Protein AF-A0A967SRL6-F1 (afdb_monomer_lite)

pLDDT: mean 85.44, std 14.26, range [34.78, 98.38]

Secondary structure (DSSP, 8-state):
---PPPP--------HHHHHHHHHHHHHHHHHHHHHHHHHHHHHHHHHHHHHTGGG-HHHHHHHHHHHHHHHHHHHHHHHHHHHHHHHHHHTT--

Foldseek 3Di:
DDDDDDDDDDDDDDCPVVVVVVVVVVVLVVVLVVVLVVLVVLLVVLVVVCVPPQVPPPVSNVVSVVSNVVSVVVNVVSVVVVVVVVVVVVVVPPD

Radius of gyration: 25.78 Å; chains: 1; bounding box: 47×29×88 Å

Structure (mmCIF, N/CA/C/O backbone):
data_AF-A0A967SRL6-F1
#
_entry.id   AF-A0A967SRL6-F1
#
loop_
_atom_site.group_PDB
_atom_site.id
_atom_site.type_symbol
_atom_site.label_atom_id
_atom_site.label_alt_id
_atom_site.label_comp_id
_atom_site.label_asym_id
_atom_site.label_entity_id
_atom_site.label_seq_id
_atom_site.pdbx_PDB_ins_code
_atom_site.Cartn_x
_atom_site.Cartn_y
_atom_site.Cartn_z
_atom_site.occupancy
_atom_site.B_iso_or_equiv
_atom_site.auth_seq_id
_atom_site.auth_comp_id
_atom_site.auth_asym_id
_atom_site.auth_atom_id
_atom_site.pdbx_PDB_model_num
ATOM 1 N N . MET A 1 1 ? -18.298 24.230 64.925 1.00 51.16 1 MET A N 1
ATOM 2 C CA . MET A 1 1 ? -18.388 24.289 63.449 1.00 51.16 1 MET A CA 1
ATOM 3 C C . MET A 1 1 ? -17.759 23.024 62.888 1.00 51.16 1 MET A C 1
ATOM 5 O O . MET A 1 1 ? -16.544 22.949 62.811 1.00 51.16 1 MET A O 1
ATOM 9 N N . GLY A 1 2 ? -18.562 21.997 62.606 1.00 63.44 2 GLY A N 1
ATOM 10 C CA . GLY A 1 2 ? -18.094 20.769 61.960 1.00 63.44 2 GLY A CA 1
ATOM 11 C C . GLY A 1 2 ? -18.742 20.679 60.590 1.00 63.44 2 GLY A C 1
ATOM 12 O O . GLY A 1 2 ? -19.947 20.471 60.503 1.00 63.44 2 GLY A O 1
ATOM 13 N N . THR A 1 3 ? -17.977 20.910 59.528 1.00 68.44 3 THR A N 1
ATOM 14 C CA . THR A 1 3 ? -18.446 20.708 58.157 1.00 68.44 3 THR A CA 1
ATOM 15 C C . THR A 1 3 ? -18.702 19.218 57.950 1.00 68.44 3 THR A C 1
ATOM 17 O O . THR A 1 3 ? -17.781 18.402 57.905 1.00 68.44 3 THR A O 1
ATOM 20 N N . GLN A 1 4 ? -19.980 18.848 57.885 1.00 69.81 4 GLN A N 1
ATOM 21 C CA . GLN A 1 4 ? -20.404 17.480 57.627 1.00 69.81 4 GLN A CA 1
ATOM 22 C C . GLN A 1 4 ? -20.058 17.125 56.179 1.00 69.81 4 GLN A C 1
ATOM 24 O O . GLN A 1 4 ? -20.450 17.825 55.246 1.00 69.81 4 GLN A O 1
ATOM 29 N N . LYS A 1 5 ? -19.260 16.068 55.991 1.00 74.50 5 LYS A N 1
ATOM 30 C CA . LYS A 1 5 ? -18.848 15.628 54.657 1.00 74.50 5 LYS A CA 1
ATOM 31 C C . LYS A 1 5 ? -20.069 15.168 53.862 1.00 74.50 5 LYS A C 1
ATOM 33 O O . LYS A 1 5 ? -20.810 14.296 54.305 1.00 74.50 5 LYS A O 1
ATOM 38 N N . ILE A 1 6 ? -20.231 15.752 52.682 1.00 78.81 6 ILE A N 1
ATOM 39 C CA . ILE A 1 6 ? -21.254 15.403 51.698 1.00 78.81 6 ILE A CA 1
ATOM 40 C C . ILE A 1 6 ? -20.707 14.208 50.898 1.00 78.81 6 ILE A C 1
ATOM 42 O O . ILE A 1 6 ? -19.535 14.213 50.521 1.00 78.81 6 ILE A O 1
ATOM 46 N N . GLY A 1 7 ? -21.505 13.145 50.764 1.00 85.44 7 GLY A N 1
ATOM 47 C CA . GLY A 1 7 ? -21.059 11.816 50.322 1.00 85.44 7 GLY A CA 1
ATOM 48 C C . GLY A 1 7 ? -20.507 11.738 48.891 1.00 85.44 7 GLY A C 1
ATOM 49 O O . GLY A 1 7 ? -20.586 12.688 48.118 1.00 85.44 7 GLY A O 1
ATOM 50 N N . ALA A 1 8 ? -19.959 10.573 48.536 1.00 90.06 8 ALA A N 1
ATOM 51 C CA . ALA A 1 8 ? -19.427 10.282 47.206 1.00 90.06 8 ALA A CA 1
ATOM 52 C C . ALA A 1 8 ? -20.322 9.281 46.462 1.00 90.06 8 ALA A C 1
ATOM 54 O O . ALA A 1 8 ? -20.838 8.339 47.062 1.00 90.06 8 ALA A O 1
ATOM 55 N N . VAL A 1 9 ? -20.465 9.465 45.149 1.00 90.31 9 VAL A N 1
ATOM 56 C CA . VAL A 1 9 ? -21.151 8.527 44.251 1.00 90.31 9 VAL A CA 1
ATOM 57 C C . VAL A 1 9 ? -20.135 7.989 43.255 1.00 90.31 9 VAL A C 1
ATOM 59 O O . VAL A 1 9 ? -19.421 8.761 42.617 1.00 90.31 9 VAL A O 1
ATOM 62 N N . LEU A 1 10 ? -20.077 6.665 43.121 1.00 91.56 10 LEU A N 1
ATOM 63 C CA . LEU A 1 10 ? -19.229 5.983 42.151 1.00 91.56 10 LEU A CA 1
ATOM 64 C C . LEU A 1 10 ? -20.111 5.402 41.044 1.00 91.56 10 LEU A C 1
ATOM 66 O O . LEU A 1 10 ? -21.026 4.630 41.320 1.00 91.56 10 LEU A O 1
ATOM 70 N N . VAL A 1 11 ? -19.836 5.775 39.795 1.00 91.62 11 VAL A N 1
ATOM 71 C CA . VAL A 1 11 ? -20.517 5.233 38.613 1.00 91.62 11 VAL A CA 1
ATOM 72 C C . VAL A 1 11 ? -19.501 4.439 37.806 1.00 91.62 11 VAL A C 1
ATOM 74 O O . VAL A 1 11 ? -18.467 4.973 37.411 1.00 91.62 11 VAL A O 1
ATOM 77 N N . ALA A 1 12 ? -19.803 3.170 37.545 1.00 90.31 12 ALA A N 1
ATOM 78 C CA . ALA A 1 12 ? -19.007 2.305 36.686 1.00 90.31 12 ALA A CA 1
ATOM 79 C C . ALA A 1 12 ? -19.826 1.942 35.441 1.00 90.31 12 ALA A C 1
ATOM 81 O O . ALA A 1 12 ? -20.941 1.437 35.551 1.00 90.31 12 ALA A O 1
ATOM 82 N N . ARG A 1 13 ? -19.275 2.208 34.253 1.00 88.69 13 ARG A N 1
ATOM 83 C CA . ARG A 1 13 ? -19.827 1.772 32.964 1.00 88.69 13 ARG A CA 1
ATOM 84 C C . ARG A 1 13 ? -18.832 0.814 32.325 1.00 88.69 13 ARG A C 1
ATOM 86 O O . ARG A 1 13 ? -17.662 1.165 32.184 1.00 88.69 13 ARG A O 1
ATOM 93 N N . ASP A 1 14 ? -19.301 -0.357 31.908 1.00 90.19 14 ASP A N 1
ATOM 94 C CA . ASP A 1 14 ? -18.500 -1.247 31.075 1.00 90.19 14 ASP A CA 1
ATOM 95 C C . ASP A 1 14 ? -18.327 -0.619 29.684 1.00 90.19 14 ASP A C 1
ATOM 97 O O . ASP A 1 14 ? -19.291 -0.367 28.962 1.00 90.19 14 ASP A O 1
ATOM 101 N N . VAL A 1 15 ? -17.081 -0.301 29.338 1.00 89.69 15 VAL A N 1
ATOM 102 C CA . VAL A 1 15 ? -16.682 0.278 28.046 1.00 89.69 15 VAL A CA 1
ATOM 103 C C . VAL A 1 15 ? -15.751 -0.659 27.274 1.00 89.69 15 VAL A C 1
ATOM 105 O O . VAL A 1 15 ? -15.086 -0.234 26.329 1.00 89.69 15 VAL A O 1
ATOM 108 N N . THR A 1 16 ? -15.675 -1.930 27.677 1.00 89.06 16 THR A N 1
ATOM 109 C CA . THR A 1 16 ? -14.726 -2.914 27.141 1.00 89.06 16 THR A CA 1
ATOM 110 C C . THR A 1 16 ? -14.890 -3.080 25.632 1.00 89.06 16 THR A C 1
ATOM 112 O O . THR A 1 16 ? -13.914 -2.957 24.891 1.00 89.06 16 THR A O 1
ATOM 115 N N . ASN A 1 17 ? -16.125 -3.258 25.155 1.00 82.00 17 ASN A N 1
ATOM 116 C CA . ASN A 1 17 ? -16.417 -3.437 23.729 1.00 82.00 17 ASN A CA 1
ATOM 117 C C . ASN A 1 17 ? -16.100 -2.185 22.902 1.00 82.00 17 ASN A C 1
ATOM 119 O O . ASN A 1 17 ? -15.469 -2.288 21.852 1.00 82.00 17 ASN A O 1
ATOM 123 N N . TYR A 1 18 ? -16.447 -1.001 23.413 1.00 83.62 18 TYR A N 1
ATOM 124 C CA . TYR A 1 18 ? -16.145 0.267 22.749 1.00 83.62 18 TYR A CA 1
ATOM 125 C C . TYR A 1 18 ? -14.632 0.483 22.604 1.00 83.62 18 TYR A C 1
ATOM 127 O O . TYR A 1 18 ? -14.142 0.771 21.514 1.00 83.62 18 TYR A O 1
ATOM 135 N N . LYS A 1 19 ? -13.863 0.266 23.680 1.00 83.38 19 LYS A N 1
ATOM 136 C CA . LYS A 1 19 ? -12.397 0.385 23.636 1.00 83.38 19 LYS A CA 1
ATOM 137 C C . LYS A 1 19 ? -11.742 -0.672 22.747 1.00 83.38 19 LYS A C 1
ATOM 139 O O . LYS A 1 19 ? -10.712 -0.391 22.135 1.00 83.38 19 LYS A O 1
ATOM 144 N N . LYS A 1 20 ? -12.311 -1.880 22.672 1.00 78.31 20 LYS A N 1
ATOM 145 C CA . LYS A 1 20 ? -11.835 -2.940 21.774 1.00 78.31 20 LYS A CA 1
ATOM 146 C C . LYS A 1 20 ? -12.018 -2.537 20.311 1.00 78.31 20 LYS A C 1
ATOM 148 O O . LYS A 1 20 ? -11.063 -2.648 19.550 1.00 78.31 20 LYS A O 1
ATOM 153 N N . LEU A 1 21 ? -13.192 -2.022 19.945 1.00 77.25 21 LEU A N 1
ATOM 154 C CA . LEU A 1 21 ? -13.467 -1.539 18.591 1.00 77.25 21 LEU A CA 1
ATOM 155 C C . LEU A 1 21 ? -12.568 -0.353 18.225 1.00 77.25 21 LEU A C 1
ATOM 157 O O . LEU A 1 21 ? -11.961 -0.335 17.160 1.00 77.25 21 LEU A O 1
ATOM 161 N N . GLU A 1 22 ? -12.397 0.601 19.141 1.00 80.12 22 GLU A N 1
ATOM 162 C CA . GLU A 1 22 ? -11.502 1.739 18.929 1.00 80.12 22 GLU A CA 1
ATOM 163 C C . GLU A 1 22 ? -10.048 1.297 18.692 1.00 80.12 22 GLU A C 1
ATOM 165 O O . GLU A 1 22 ? -9.370 1.829 17.811 1.00 80.12 22 GLU A O 1
ATOM 170 N N . ARG A 1 23 ? -9.566 0.302 19.451 1.00 79.88 23 ARG A N 1
ATOM 171 C CA . ARG A 1 23 ? -8.234 -0.280 19.250 1.00 79.88 23 ARG A CA 1
ATOM 172 C C . ARG A 1 23 ? -8.127 -0.960 17.884 1.00 79.88 23 ARG A C 1
ATOM 174 O O . ARG A 1 23 ? -7.183 -0.659 17.166 1.00 79.88 23 ARG A O 1
ATOM 181 N N . ILE A 1 24 ? -9.100 -1.793 17.506 1.00 74.50 24 ILE A N 1
ATOM 182 C CA . ILE A 1 24 ? -9.129 -2.451 16.189 1.00 74.50 24 ILE A CA 1
ATOM 183 C C . ILE A 1 24 ? -9.075 -1.403 15.072 1.00 74.50 24 ILE A C 1
ATOM 185 O O . ILE A 1 24 ? -8.255 -1.524 14.167 1.00 74.50 24 ILE A O 1
ATOM 189 N N . ARG A 1 25 ? -9.863 -0.325 15.179 1.00 76.81 25 ARG A N 1
ATOM 190 C CA . ARG A 1 25 ? -9.856 0.771 14.203 1.00 76.81 25 ARG A CA 1
ATOM 191 C C . ARG A 1 25 ? -8.487 1.442 14.098 1.00 76.81 25 ARG A C 1
ATOM 193 O O . ARG A 1 25 ? -8.023 1.718 12.995 1.00 76.81 25 ARG A O 1
ATOM 200 N N . ARG A 1 26 ? -7.834 1.736 15.229 1.00 80.88 26 ARG A N 1
ATOM 201 C CA . ARG A 1 26 ? -6.494 2.351 15.229 1.00 80.88 26 ARG A CA 1
ATOM 202 C C . ARG A 1 26 ? -5.443 1.427 14.622 1.00 80.88 26 ARG A C 1
ATOM 204 O O . ARG A 1 26 ? -4.668 1.887 13.787 1.00 80.88 26 ARG A O 1
ATOM 211 N N . ASP A 1 27 ? -5.436 0.160 15.022 1.00 79.44 27 ASP A N 1
ATOM 212 C CA . ASP A 1 27 ? -4.487 -0.839 14.527 1.00 79.44 27 ASP A CA 1
ATOM 213 C C . ASP A 1 27 ? -4.686 -1.058 13.019 1.00 79.44 27 ASP A C 1
ATOM 215 O O . ASP A 1 27 ? -3.717 -1.106 12.265 1.00 79.44 27 ASP A O 1
ATOM 219 N N . PHE A 1 28 ? -5.937 -1.069 12.550 1.00 75.69 28 PHE A N 1
ATOM 220 C CA . PHE A 1 28 ? -6.269 -1.135 11.130 1.00 75.69 28 PHE A CA 1
ATOM 221 C C . PHE A 1 28 ? -5.738 0.075 10.348 1.00 75.69 28 PHE A C 1
ATOM 223 O O . PHE A 1 28 ? -5.035 -0.100 9.357 1.00 75.69 28 PHE A O 1
ATOM 230 N N . VAL A 1 29 ? -5.997 1.305 10.807 1.00 79.75 29 VAL A N 1
ATOM 231 C CA . VAL A 1 29 ? -5.498 2.526 10.141 1.00 79.75 29 VAL A CA 1
ATOM 232 C C . VAL A 1 29 ? -3.969 2.558 10.090 1.00 79.75 29 VAL A C 1
ATOM 234 O O . VAL A 1 29 ? -3.394 2.946 9.069 1.00 79.75 29 VAL A O 1
ATOM 237 N N . ALA A 1 30 ? -3.300 2.146 11.169 1.00 83.75 30 ALA A N 1
ATOM 238 C CA . ALA A 1 30 ? -1.847 2.047 11.204 1.00 83.75 30 ALA A CA 1
ATOM 239 C C . ALA A 1 30 ? -1.334 1.011 10.190 1.00 83.75 30 ALA A C 1
ATOM 241 O O . ALA A 1 30 ? -0.474 1.340 9.370 1.00 83.75 30 ALA A O 1
ATOM 242 N N . ASN A 1 31 ? -1.904 -0.196 10.188 1.00 81.31 31 ASN A N 1
ATOM 243 C CA . ASN A 1 31 ? -1.529 -1.267 9.263 1.00 81.31 31 ASN A CA 1
ATOM 244 C C . ASN A 1 31 ? -1.730 -0.847 7.804 1.00 81.31 31 ASN A C 1
ATOM 246 O O . ASN A 1 31 ? -0.790 -0.926 7.017 1.00 81.31 31 ASN A O 1
ATOM 250 N N . VAL A 1 32 ? -2.893 -0.283 7.465 1.00 83.31 32 VAL A N 1
ATOM 251 C CA . VAL A 1 32 ? -3.179 0.214 6.112 1.00 83.31 32 VAL A CA 1
ATOM 252 C C . VAL A 1 32 ? -2.183 1.301 5.705 1.00 83.31 32 VAL A C 1
ATOM 254 O O . VAL A 1 32 ? -1.642 1.269 4.604 1.00 83.31 32 VAL A O 1
ATOM 257 N N . SER A 1 33 ? -1.864 2.241 6.597 1.00 86.31 33 SER A N 1
ATOM 258 C CA . SER A 1 33 ? -0.890 3.301 6.300 1.00 86.31 33 SER A CA 1
ATOM 259 C C . SER A 1 33 ? 0.497 2.740 5.966 1.00 86.31 33 SER A C 1
ATOM 261 O O . SER A 1 33 ? 1.175 3.237 5.064 1.00 86.31 33 SER A O 1
ATOM 263 N N . HIS A 1 34 ? 0.933 1.702 6.682 1.00 89.69 34 HIS A N 1
ATOM 264 C CA . HIS A 1 34 ? 2.188 1.011 6.394 1.00 89.69 34 HIS A CA 1
ATOM 265 C C . HIS A 1 34 ? 2.126 0.223 5.081 1.00 8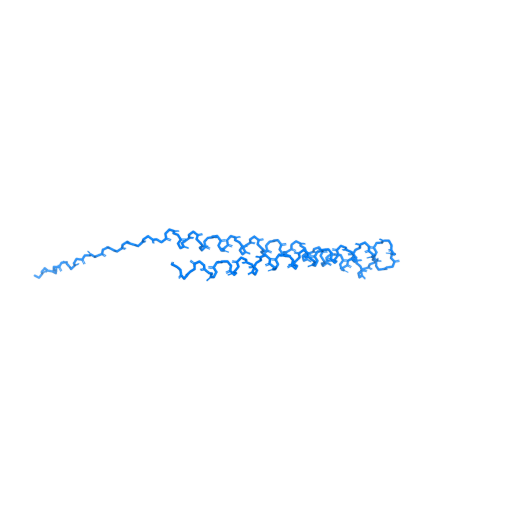9.69 34 HIS A C 1
ATOM 267 O O . HIS A 1 34 ? 3.061 0.296 4.281 1.00 89.69 34 HIS A O 1
ATOM 273 N N . GLU A 1 35 ? 1.016 -0.463 4.821 1.00 89.19 35 GLU A N 1
ATOM 274 C CA . GLU A 1 35 ? 0.807 -1.218 3.586 1.00 89.19 35 GLU A CA 1
ATOM 275 C C . GLU A 1 35 ? 0.663 -0.334 2.347 1.00 89.19 35 GLU A C 1
ATOM 277 O O . GLU A 1 35 ? 1.008 -0.786 1.263 1.00 89.19 35 GLU A O 1
ATOM 282 N N . PHE A 1 36 ? 0.252 0.930 2.484 1.00 92.62 36 PHE A N 1
ATOM 283 C CA . PHE A 1 36 ? 0.241 1.917 1.396 1.00 92.62 36 PHE A CA 1
ATOM 284 C C . PHE A 1 36 ? 1.633 2.472 1.079 1.00 92.62 36 PHE A C 1
ATOM 286 O O . PHE A 1 36 ? 1.966 2.698 -0.087 1.00 92.62 36 PHE A O 1
ATOM 293 N N . LYS A 1 37 ? 2.467 2.702 2.102 1.00 93.31 37 LYS A N 1
ATOM 294 C CA . LYS A 1 37 ? 3.808 3.284 1.916 1.00 93.31 37 LYS A CA 1
ATOM 295 C C . LYS A 1 37 ? 4.689 2.430 1.006 1.00 93.31 37 LYS A C 1
ATOM 297 O O . LYS A 1 37 ? 5.384 2.972 0.153 1.00 93.31 37 LYS A O 1
ATOM 302 N N . ASN A 1 38 ? 4.639 1.110 1.156 1.00 94.06 38 ASN A N 1
ATOM 303 C CA . ASN A 1 38 ? 5.465 0.173 0.388 1.00 94.06 38 ASN A CA 1
ATOM 304 C C . ASN A 1 38 ? 5.198 0.184 -1.139 1.00 94.06 38 ASN A C 1
ATOM 306 O O . ASN A 1 38 ? 6.151 0.373 -1.907 1.00 94.06 38 ASN A O 1
ATOM 310 N N . PRO A 1 39 ? 3.954 -0.009 -1.628 1.00 94.94 39 PRO A N 1
ATOM 311 C CA . PRO A 1 39 ? 3.637 0.074 -3.049 1.00 94.94 39 PRO A CA 1
ATOM 312 C C . PRO A 1 39 ? 3.872 1.484 -3.594 1.00 94.94 39 PRO A C 1
ATOM 314 O O . PRO A 1 39 ? 4.394 1.604 -4.699 1.00 94.94 39 PRO A O 1
ATOM 317 N N . LEU A 1 40 ? 3.584 2.540 -2.820 1.00 97.19 40 LEU A N 1
ATOM 318 C CA . LEU A 1 40 ? 3.845 3.922 -3.233 1.00 97.19 40 LEU A CA 1
ATOM 319 C C . LEU A 1 40 ? 5.343 4.184 -3.450 1.00 97.19 40 LEU A C 1
ATOM 321 O O . LEU A 1 40 ? 5.731 4.663 -4.514 1.00 97.19 40 LEU A O 1
ATOM 325 N N . ALA A 1 41 ? 6.191 3.799 -2.492 1.00 97.25 41 ALA A N 1
ATOM 326 C CA . ALA A 1 41 ? 7.643 3.915 -2.620 1.00 97.25 41 ALA A CA 1
ATOM 327 C C . ALA A 1 41 ? 8.177 3.099 -3.810 1.00 97.25 41 ALA A C 1
ATOM 329 O O . ALA A 1 41 ? 9.062 3.552 -4.531 1.00 97.25 41 ALA A O 1
ATOM 330 N N . SER A 1 42 ? 7.606 1.916 -4.063 1.00 97.62 42 SER A N 1
ATOM 331 C CA . SER A 1 42 ? 7.971 1.093 -5.222 1.00 97.62 42 SER A CA 1
ATOM 332 C C . SER A 1 42 ? 7.603 1.765 -6.547 1.00 97.62 42 SER A C 1
ATOM 334 O O . SER A 1 42 ? 8.408 1.759 -7.474 1.00 97.62 42 SER A O 1
ATOM 336 N N . ILE A 1 43 ? 6.402 2.349 -6.647 1.00 98.38 43 ILE A N 1
ATOM 337 C CA . ILE A 1 43 ? 5.969 3.112 -7.828 1.00 98.38 43 ILE A CA 1
ATOM 338 C C . ILE A 1 43 ? 6.932 4.266 -8.079 1.00 98.38 43 ILE A C 1
ATOM 340 O O . ILE A 1 43 ? 7.410 4.416 -9.202 1.00 98.38 43 ILE A O 1
ATOM 344 N N . GLN A 1 44 ? 7.237 5.033 -7.032 1.00 98.25 44 GLN A N 1
ATOM 345 C CA . GLN A 1 44 ? 8.133 6.175 -7.119 1.00 98.25 44 GLN A CA 1
ATOM 346 C C . GLN A 1 44 ? 9.532 5.749 -7.580 1.00 98.25 44 GLN A C 1
ATOM 348 O O . GLN A 1 44 ? 10.016 6.272 -8.577 1.00 98.25 44 GLN A O 1
ATOM 353 N N . GLY A 1 45 ? 10.131 4.728 -6.961 1.00 98.12 45 GLY A N 1
ATOM 354 C CA . GLY A 1 45 ? 11.463 4.254 -7.349 1.00 98.12 45 GLY A CA 1
ATOM 355 C C . GLY A 1 45 ? 11.528 3.707 -8.782 1.00 98.12 45 GLY A C 1
ATOM 356 O O . GLY A 1 45 ? 12.512 3.927 -9.491 1.00 98.12 45 GLY A O 1
ATOM 357 N N . TYR A 1 46 ? 10.477 3.027 -9.260 1.00 98.00 46 TYR A N 1
ATOM 358 C CA . TYR A 1 46 ? 10.415 2.604 -10.664 1.00 98.00 46 TYR A CA 1
ATOM 359 C C . TYR A 1 46 ? 10.259 3.785 -11.619 1.00 98.00 46 TYR A C 1
ATOM 361 O O . TYR A 1 46 ? 10.896 3.777 -12.669 1.00 98.00 46 TYR A O 1
ATOM 369 N N . ALA A 1 47 ? 9.446 4.782 -11.268 1.00 98.19 47 ALA A N 1
ATOM 370 C CA . ALA A 1 47 ? 9.276 5.987 -12.071 1.00 98.19 47 ALA A CA 1
ATOM 371 C C . ALA A 1 47 ? 10.575 6.806 -12.142 1.00 98.19 47 ALA A C 1
ATOM 373 O O . ALA A 1 47 ? 10.974 7.206 -13.230 1.00 98.19 47 ALA A O 1
ATOM 374 N N . GLU A 1 48 ? 11.275 6.976 -11.019 1.00 98.31 48 GLU A N 1
ATOM 375 C CA . GLU A 1 48 ? 12.590 7.627 -10.959 1.00 98.31 48 GLU A CA 1
ATOM 376 C C . GLU A 1 48 ? 13.617 6.882 -11.823 1.00 98.31 48 GLU A C 1
ATOM 378 O O . GLU A 1 48 ? 14.287 7.500 -12.642 1.00 98.31 48 GLU A O 1
ATOM 383 N N . THR A 1 49 ? 13.677 5.547 -11.737 1.00 97.38 49 THR A N 1
ATOM 384 C CA . THR A 1 49 ? 14.601 4.752 -12.571 1.00 97.38 49 THR A CA 1
ATOM 385 C C . THR A 1 49 ? 14.285 4.867 -14.067 1.00 97.38 49 THR A C 1
ATOM 387 O O . THR A 1 49 ? 15.196 4.909 -14.895 1.00 97.38 49 THR A O 1
ATOM 390 N N . LEU A 1 50 ? 12.996 4.897 -14.429 1.00 97.75 50 LEU A N 1
ATOM 391 C CA . LEU A 1 50 ? 12.554 5.123 -15.808 1.00 97.75 50 LEU A CA 1
ATOM 392 C C . LEU A 1 50 ? 13.022 6.489 -16.313 1.00 97.75 50 LEU A C 1
ATOM 394 O O . LEU A 1 50 ? 13.596 6.555 -17.396 1.00 97.75 50 LEU A O 1
ATOM 398 N N . LEU A 1 51 ? 12.804 7.544 -15.526 1.00 97.38 51 LEU A N 1
ATOM 399 C CA . LEU A 1 51 ? 13.192 8.911 -15.875 1.00 97.38 51 LEU A CA 1
ATOM 400 C C . LEU A 1 51 ? 14.710 9.101 -15.990 1.00 97.38 51 LEU A C 1
ATOM 402 O O . LEU A 1 51 ? 15.138 9.912 -16.802 1.00 97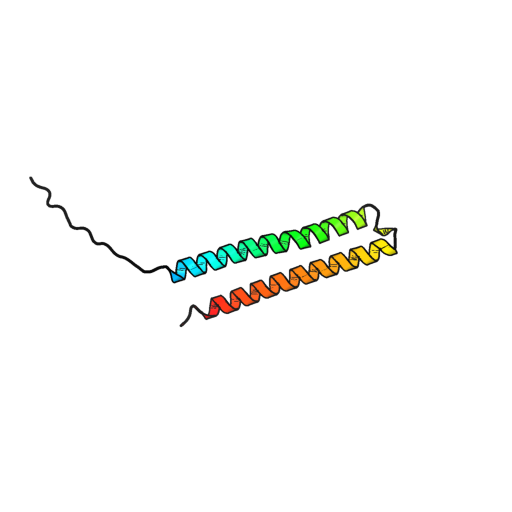.38 51 LEU A O 1
ATOM 406 N N . ASP A 1 52 ? 15.497 8.379 -15.190 1.00 96.81 52 ASP A N 1
ATOM 407 C CA . ASP A 1 52 ? 16.957 8.522 -15.144 1.00 96.81 52 ASP A CA 1
ATOM 408 C C . ASP A 1 52 ? 17.653 7.883 -16.357 1.00 96.81 52 ASP A C 1
ATOM 410 O O . ASP A 1 52 ? 18.424 8.533 -17.058 1.00 96.81 52 ASP A O 1
ATOM 414 N N . TRP A 1 53 ? 17.361 6.611 -16.646 1.00 94.38 53 TRP A N 1
ATOM 415 C CA . TRP A 1 53 ? 18.011 5.900 -17.760 1.00 94.38 53 TRP A CA 1
ATOM 416 C C . TRP A 1 53 ? 17.152 4.806 -18.390 1.00 94.38 53 TRP A C 1
ATOM 418 O O . TRP A 1 53 ? 17.349 4.438 -19.548 1.00 94.38 53 TRP A O 1
ATOM 428 N N . ALA A 1 54 ? 16.208 4.232 -17.640 1.00 94.94 54 ALA A N 1
ATOM 429 C CA . ALA A 1 54 ? 15.584 2.985 -18.059 1.00 94.94 54 ALA A CA 1
ATOM 430 C C . ALA A 1 54 ? 14.550 3.147 -19.178 1.00 94.94 54 ALA A C 1
ATOM 432 O O . ALA A 1 54 ? 14.138 2.131 -19.731 1.00 94.94 54 ALA A O 1
ATOM 433 N N . MET A 1 55 ? 14.141 4.370 -19.536 1.00 94.75 55 MET A N 1
ATOM 434 C CA . MET A 1 55 ? 13.249 4.621 -20.676 1.00 94.75 55 MET A CA 1
ATOM 435 C C . MET A 1 55 ? 13.839 4.163 -22.018 1.00 94.75 55 MET A C 1
ATOM 437 O O . MET A 1 55 ? 13.087 3.639 -22.845 1.00 94.75 55 MET A O 1
ATOM 441 N N . ASP A 1 56 ? 15.158 4.275 -22.198 1.00 94.44 56 ASP A N 1
ATOM 442 C CA . ASP A 1 56 ? 15.852 3.942 -23.450 1.00 94.44 56 ASP A CA 1
ATOM 443 C C . ASP A 1 56 ? 16.170 2.445 -23.602 1.00 94.44 56 ASP A C 1
ATOM 445 O O . ASP A 1 56 ? 16.586 2.006 -24.673 1.00 94.44 56 ASP A O 1
ATOM 449 N N . ASP A 1 57 ? 15.936 1.636 -22.561 1.00 95.50 57 ASP A N 1
ATOM 450 C CA . ASP A 1 57 ? 16.042 0.176 -22.619 1.00 95.50 57 ASP A CA 1
ATOM 451 C C . ASP A 1 57 ? 14.638 -0.456 -22.729 1.00 95.50 57 ASP A C 1
ATOM 453 O O . ASP A 1 57 ? 13.925 -0.568 -21.725 1.00 95.50 57 ASP A O 1
ATOM 457 N N . PRO A 1 58 ? 14.225 -0.957 -23.913 1.00 90.31 58 PRO A N 1
ATOM 458 C CA . PRO A 1 58 ? 12.901 -1.547 -24.121 1.00 90.31 58 PRO A CA 1
ATOM 459 C C . PRO A 1 58 ? 12.590 -2.767 -23.244 1.00 90.31 58 PRO A C 1
ATOM 461 O O . PRO A 1 58 ? 11.423 -3.099 -23.014 1.00 90.31 58 PRO A O 1
ATOM 464 N N . LYS A 1 59 ? 13.614 -3.489 -22.772 1.00 89.31 59 LYS A N 1
ATOM 465 C CA . LYS A 1 59 ? 13.423 -4.656 -21.901 1.00 89.31 59 LYS A CA 1
ATOM 466 C C . LYS A 1 59 ? 13.160 -4.216 -20.466 1.00 89.31 59 LYS A C 1
ATOM 468 O O . LYS A 1 59 ? 12.354 -4.842 -19.771 1.00 89.31 59 LYS A O 1
ATOM 473 N N . VAL A 1 60 ? 13.822 -3.150 -20.021 1.00 93.81 60 VAL A N 1
ATOM 474 C CA . VAL A 1 60 ? 13.664 -2.611 -18.666 1.00 93.81 60 VAL A CA 1
ATOM 475 C C . VAL A 1 60 ? 12.425 -1.722 -18.580 1.00 93.81 60 VAL A C 1
ATOM 477 O O . VAL A 1 60 ? 11.630 -1.912 -17.654 1.00 93.81 60 VAL A O 1
ATOM 480 N N . ASN A 1 61 ? 12.186 -0.847 -19.566 1.00 95.56 61 ASN A N 1
ATOM 481 C CA . ASN A 1 61 ? 11.084 0.114 -19.528 1.00 95.56 61 ASN A CA 1
ATOM 482 C C . ASN A 1 61 ? 9.723 -0.572 -19.361 1.00 95.56 61 ASN A C 1
ATOM 484 O O . ASN A 1 61 ? 8.972 -0.280 -18.429 1.00 95.56 61 ASN A O 1
ATOM 488 N N . ARG A 1 62 ? 9.439 -1.588 -20.180 1.00 95.94 62 ARG A N 1
ATOM 489 C CA . ARG A 1 62 ? 8.162 -2.296 -20.182 1.00 95.94 62 ARG A CA 1
ATOM 490 C C . ARG A 1 62 ? 7.967 -3.067 -18.889 1.00 95.94 62 ARG A C 1
ATOM 492 O O . ARG A 1 62 ? 6.866 -3.072 -18.340 1.00 95.94 62 ARG A O 1
ATOM 499 N N . LYS A 1 63 ? 9.035 -3.677 -18.370 1.00 96.81 63 LYS A N 1
ATOM 500 C CA . LYS A 1 63 ? 9.017 -4.383 -17.085 1.00 96.81 63 LYS A CA 1
ATOM 501 C C . LYS A 1 63 ? 8.711 -3.427 -15.932 1.00 96.81 63 LYS A C 1
ATOM 503 O O . LYS A 1 63 ? 7.940 -3.780 -15.045 1.00 96.81 63 LYS A O 1
ATOM 508 N N . TYR A 1 64 ? 9.295 -2.233 -15.924 1.00 97.62 64 TYR A N 1
ATOM 509 C CA . TYR A 1 64 ? 9.109 -1.258 -14.848 1.00 97.62 64 TYR A CA 1
ATOM 510 C C . TYR A 1 64 ? 7.715 -0.630 -14.905 1.00 97.62 64 TYR A C 1
ATOM 512 O O . TYR A 1 64 ? 7.035 -0.584 -13.882 1.00 97.62 64 TYR A O 1
ATOM 520 N N . LEU A 1 65 ? 7.224 -0.290 -16.099 1.00 97.75 65 LEU A N 1
ATOM 521 C CA . LEU A 1 65 ? 5.839 0.148 -16.302 1.00 97.75 65 LEU A CA 1
ATOM 522 C C . LEU A 1 65 ? 4.833 -0.917 -15.834 1.00 97.75 65 LEU A C 1
ATOM 524 O O . LEU A 1 65 ? 3.885 -0.603 -15.117 1.00 97.75 65 LEU A O 1
ATOM 528 N N . GLN A 1 66 ? 5.061 -2.196 -16.152 1.00 97.75 66 GLN A N 1
ATOM 529 C CA . GLN A 1 66 ? 4.224 -3.296 -15.653 1.00 97.75 66 GLN A CA 1
ATOM 530 C C . GLN A 1 66 ? 4.240 -3.398 -14.124 1.00 97.75 66 GLN A C 1
ATOM 532 O O . GLN A 1 66 ? 3.199 -3.649 -13.511 1.00 97.75 66 GLN A O 1
ATOM 537 N N . LYS A 1 67 ? 5.402 -3.199 -13.490 1.00 97.81 67 LYS A N 1
ATOM 538 C CA . LYS A 1 67 ? 5.499 -3.179 -12.028 1.00 97.81 67 LYS A CA 1
ATOM 539 C C . LYS A 1 67 ? 4.742 -1.998 -11.423 1.00 97.81 67 LYS A C 1
ATOM 541 O O . LYS A 1 67 ? 4.033 -2.212 -10.447 1.00 97.81 67 LYS A O 1
ATOM 546 N N . ILE A 1 68 ? 4.834 -0.802 -12.009 1.00 98.31 68 ILE A N 1
ATOM 547 C CA . ILE A 1 68 ? 4.062 0.375 -11.579 1.00 98.31 68 ILE A CA 1
ATOM 548 C C . ILE A 1 68 ? 2.562 0.072 -11.632 1.00 98.31 68 ILE A C 1
ATOM 550 O O . ILE A 1 68 ? 1.876 0.224 -10.625 1.00 98.31 68 ILE A O 1
ATOM 554 N N . VAL A 1 69 ? 2.065 -0.450 -12.759 1.00 98.31 69 VAL A N 1
ATOM 555 C CA . VAL A 1 69 ? 0.647 -0.827 -12.909 1.00 98.31 69 VAL A CA 1
ATOM 556 C C . VAL A 1 69 ? 0.231 -1.860 -11.860 1.00 98.31 69 VAL A C 1
ATOM 558 O O . VAL A 1 69 ? -0.845 -1.750 -11.275 1.00 98.31 69 VAL A O 1
ATOM 561 N N . LYS A 1 70 ? 1.081 -2.856 -11.580 1.00 98.19 70 LYS A N 1
ATOM 562 C CA . LYS A 1 70 ? 0.807 -3.859 -10.543 1.00 98.19 70 LYS A CA 1
ATOM 563 C C . LYS A 1 70 ? 0.674 -3.224 -9.155 1.00 98.19 70 LYS A C 1
ATOM 565 O O . LYS A 1 70 ? -0.246 -3.578 -8.425 1.00 98.19 70 LYS A O 1
ATOM 570 N N . GLN A 1 71 ? 1.572 -2.311 -8.791 1.00 97.69 71 GLN A N 1
ATOM 571 C CA . GLN A 1 71 ? 1.524 -1.644 -7.487 1.00 97.69 71 GLN A CA 1
ATOM 572 C C . GLN A 1 71 ? 0.336 -0.680 -7.374 1.00 97.69 71 GLN A C 1
ATOM 574 O O . GLN A 1 71 ? -0.285 -0.612 -6.319 1.00 97.69 71 GLN A O 1
ATOM 579 N N . ALA A 1 72 ? -0.039 -0.001 -8.462 1.00 97.56 72 ALA A N 1
ATOM 580 C CA . ALA A 1 72 ? -1.230 0.846 -8.496 1.00 97.56 72 ALA A CA 1
ATOM 581 C C . ALA A 1 72 ? -2.517 0.034 -8.263 1.00 97.56 72 ALA A C 1
ATOM 583 O O . ALA A 1 72 ? -3.350 0.425 -7.453 1.00 97.56 72 ALA A O 1
ATOM 584 N N . ARG A 1 73 ? -2.641 -1.145 -8.890 1.00 97.19 73 ARG A N 1
ATOM 585 C CA . ARG A 1 73 ? -3.755 -2.077 -8.625 1.00 97.19 73 ARG A CA 1
ATOM 586 C C . ARG A 1 73 ? -3.756 -2.604 -7.192 1.00 97.19 73 ARG A C 1
ATOM 588 O O . ARG A 1 73 ? -4.813 -2.807 -6.613 1.00 97.19 73 ARG A O 1
ATOM 595 N N . ASN A 1 74 ? -2.578 -2.826 -6.609 1.00 95.25 74 ASN A N 1
ATOM 596 C CA . ASN A 1 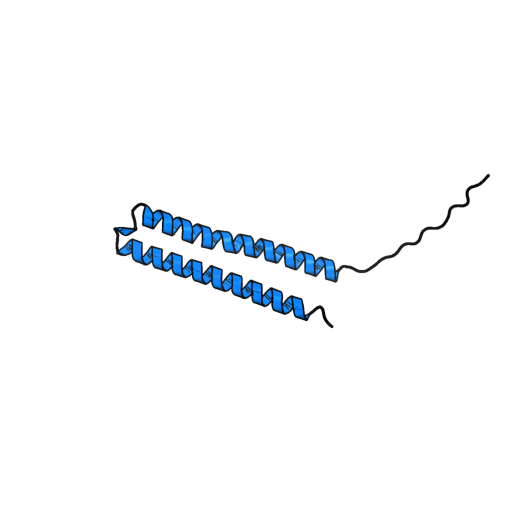74 ? -2.488 -3.220 -5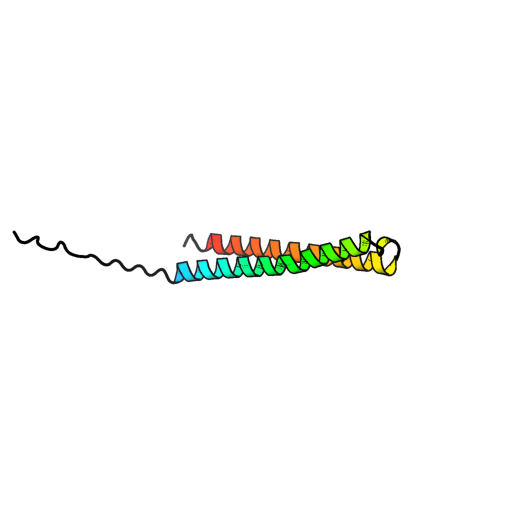.205 1.00 95.25 74 ASN A CA 1
ATOM 597 C C . ASN A 1 74 ? -3.049 -2.125 -4.283 1.00 95.25 74 ASN A C 1
ATOM 599 O O . ASN A 1 74 ? -3.832 -2.421 -3.390 1.00 95.25 74 ASN A O 1
ATOM 603 N N . LEU A 1 75 ? -2.707 -0.858 -4.542 1.00 95.19 75 LEU A N 1
ATOM 604 C CA . LEU A 1 75 ? -3.281 0.280 -3.819 1.00 95.19 75 LEU A CA 1
ATOM 605 C C . LEU A 1 75 ? -4.805 0.368 -3.990 1.00 95.19 75 LEU A C 1
ATOM 607 O O . LEU A 1 75 ? -5.507 0.587 -3.010 1.00 95.19 75 LEU A O 1
ATOM 611 N N . GLU A 1 76 ? -5.321 0.163 -5.204 1.00 9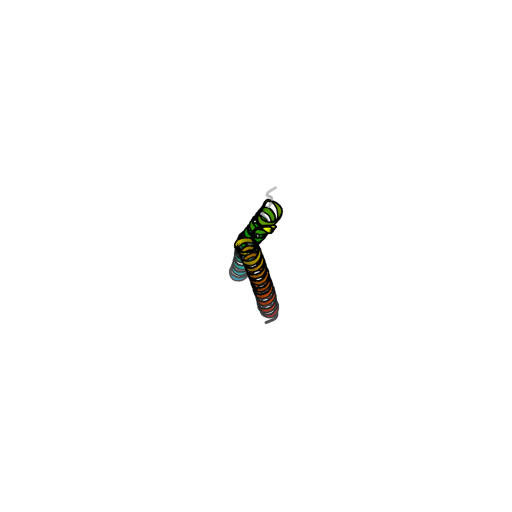4.44 76 GLU A N 1
ATOM 612 C CA . GLU A 1 76 ? -6.767 0.138 -5.474 1.00 94.44 76 GLU A CA 1
ATOM 613 C C . GLU A 1 76 ? -7.497 -0.930 -4.642 1.00 94.44 76 GLU A C 1
ATOM 615 O O . GLU A 1 76 ? -8.540 -0.648 -4.044 1.00 94.44 76 GLU A O 1
ATOM 620 N N . ASN A 1 77 ? -6.922 -2.132 -4.536 1.00 92.06 77 ASN A N 1
ATOM 621 C CA . ASN A 1 77 ? -7.474 -3.198 -3.700 1.00 92.06 77 ASN A CA 1
ATOM 622 C C . ASN A 1 77 ? -7.474 -2.807 -2.217 1.00 92.06 77 ASN A C 1
ATOM 624 O O . ASN A 1 77 ? -8.507 -2.919 -1.566 1.00 92.06 77 ASN A O 1
ATOM 628 N N . LEU A 1 78 ? -6.368 -2.260 -1.701 1.00 89.38 78 LEU A N 1
ATOM 629 C CA . LEU A 1 78 ? -6.293 -1.828 -0.301 1.00 89.38 78 LEU A CA 1
ATOM 630 C C . LEU A 1 78 ? -7.312 -0.720 0.028 1.00 89.38 78 LEU A C 1
ATOM 632 O O . LEU A 1 78 ? -7.903 -0.716 1.108 1.00 89.38 78 LEU A O 1
ATOM 636 N N . VAL A 1 79 ? -7.550 0.218 -0.899 1.00 87.62 79 VAL A N 1
ATOM 637 C CA . VAL A 1 79 ? -8.619 1.226 -0.758 1.00 87.62 79 VAL A CA 1
ATOM 638 C C . VAL A 1 79 ? -9.993 0.557 -0.724 1.00 87.62 79 VAL A C 1
ATOM 640 O O . VAL A 1 79 ? -10.833 0.915 0.102 1.00 87.62 79 VAL A O 1
ATOM 643 N N . THR A 1 80 ? -10.228 -0.410 -1.610 1.00 88.50 80 THR A N 1
ATOM 644 C CA . THR A 1 80 ? -11.497 -1.145 -1.688 1.00 88.50 80 THR A CA 1
ATOM 645 C C . THR A 1 80 ? -11.785 -1.892 -0.388 1.00 88.50 80 THR A C 1
ATOM 647 O O . THR A 1 80 ? -12.885 -1.767 0.150 1.00 88.50 80 THR A O 1
ATOM 650 N N . ASP A 1 81 ? -10.790 -2.586 0.161 1.00 84.56 81 ASP A N 1
ATOM 651 C CA . ASP A 1 81 ? -10.899 -3.315 1.427 1.00 84.56 81 ASP A CA 1
ATOM 652 C C . ASP A 1 81 ? -11.219 -2.367 2.593 1.00 84.56 81 ASP A C 1
ATOM 654 O O . ASP A 1 81 ? -12.080 -2.653 3.429 1.00 84.56 81 ASP A O 1
ATOM 658 N N . LEU A 1 82 ? -10.599 -1.181 2.616 1.00 82.12 82 LEU A N 1
ATOM 659 C CA . LEU A 1 82 ? -10.881 -0.153 3.618 1.00 82.12 82 LEU A CA 1
ATOM 660 C C . LEU A 1 82 ? -12.320 0.372 3.528 1.00 82.12 82 LEU A C 1
ATOM 662 O O . LEU A 1 82 ? -12.986 0.527 4.554 1.00 82.12 82 LEU A O 1
ATOM 666 N N . LEU A 1 83 ? -12.823 0.625 2.317 1.00 82.38 83 LEU A N 1
ATOM 667 C CA . LEU A 1 83 ? -14.205 1.066 2.110 1.00 82.38 83 LEU A CA 1
ATOM 668 C C . LEU A 1 83 ? -15.219 -0.021 2.493 1.00 82.38 83 LEU A C 1
ATOM 670 O O . LEU A 1 83 ? -16.277 0.292 3.043 1.00 82.38 83 LEU A O 1
ATOM 674 N N . GLN A 1 84 ? -14.901 -1.292 2.237 1.00 82.69 84 GLN A N 1
ATOM 675 C CA . GLN A 1 84 ? -15.731 -2.419 2.663 1.00 82.69 84 GLN A CA 1
ATOM 676 C C . GLN A 1 84 ? -15.789 -2.532 4.187 1.00 82.69 84 GLN A C 1
ATOM 678 O O . GLN A 1 84 ? -16.883 -2.652 4.742 1.00 82.69 84 GLN A O 1
ATOM 683 N N . LEU A 1 85 ? -14.648 -2.422 4.872 1.00 76.56 85 LEU A N 1
ATOM 684 C CA . LEU A 1 85 ? -14.594 -2.469 6.333 1.00 76.56 85 LEU A CA 1
ATOM 685 C C . LEU A 1 85 ? -15.391 -1.320 6.963 1.00 76.56 85 LEU A C 1
ATOM 687 O O . LEU A 1 85 ? -16.224 -1.556 7.838 1.00 76.56 85 LEU A O 1
ATOM 691 N N . ALA A 1 86 ? -15.229 -0.097 6.450 1.00 73.00 86 ALA A N 1
ATOM 692 C CA . ALA A 1 86 ? -16.000 1.061 6.903 1.00 73.00 86 ALA A CA 1
ATOM 693 C C . ALA A 1 86 ? -17.521 0.860 6.746 1.00 73.00 86 ALA A C 1
ATOM 695 O O . ALA A 1 86 ? -18.301 1.301 7.593 1.00 73.00 86 ALA A O 1
ATOM 696 N N . ARG A 1 87 ? -17.960 0.171 5.683 1.00 75.62 87 ARG A N 1
ATOM 697 C CA . ARG A 1 87 ? -19.377 -0.149 5.455 1.00 75.62 87 ARG A CA 1
ATOM 698 C C . ARG A 1 87 ? -19.904 -1.203 6.435 1.00 75.62 87 ARG A C 1
ATOM 700 O O . ARG A 1 87 ? -21.036 -1.069 6.893 1.00 75.62 87 ARG A O 1
ATOM 707 N N . VAL A 1 88 ? -19.116 -2.232 6.749 1.00 74.19 88 VAL A N 1
ATOM 708 C CA . VAL A 1 88 ? -19.507 -3.293 7.697 1.00 74.19 88 VAL A CA 1
ATOM 709 C C . VAL A 1 88 ? -19.610 -2.746 9.124 1.00 74.19 88 VAL A C 1
ATOM 711 O O . VAL A 1 88 ? -20.602 -3.006 9.803 1.00 74.19 88 VAL A O 1
ATOM 714 N N . GLU A 1 89 ? -18.646 -1.932 9.565 1.00 65.12 89 GLU A N 1
ATOM 715 C CA . GLU A 1 89 ? -18.671 -1.331 10.909 1.00 65.12 89 GLU A CA 1
ATOM 716 C C . GLU A 1 89 ? -19.822 -0.322 11.085 1.00 65.12 89 GLU A C 1
ATOM 718 O O . GLU A 1 89 ? -20.430 -0.248 12.154 1.00 65.12 89 GLU A O 1
ATOM 723 N N . GLY A 1 90 ? -20.181 0.418 10.027 1.00 61.12 90 GLY A N 1
ATOM 724 C CA . GLY A 1 90 ? -21.290 1.378 10.053 1.00 61.12 90 GLY A CA 1
ATOM 725 C C . GLY A 1 90 ? -22.682 0.753 10.239 1.00 61.12 90 GLY A C 1
ATOM 726 O O . GLY A 1 90 ? -23.591 1.440 10.700 1.00 61.12 90 GLY A O 1
ATOM 727 N N . LEU A 1 91 ? -22.857 -0.537 9.925 1.00 49.06 91 LEU A N 1
ATOM 728 C CA . LEU A 1 91 ? -24.135 -1.254 10.057 1.00 49.06 91 LEU A CA 1
ATOM 729 C C . LEU A 1 91 ? -24.304 -1.967 11.408 1.00 49.06 91 LEU A C 1
ATOM 73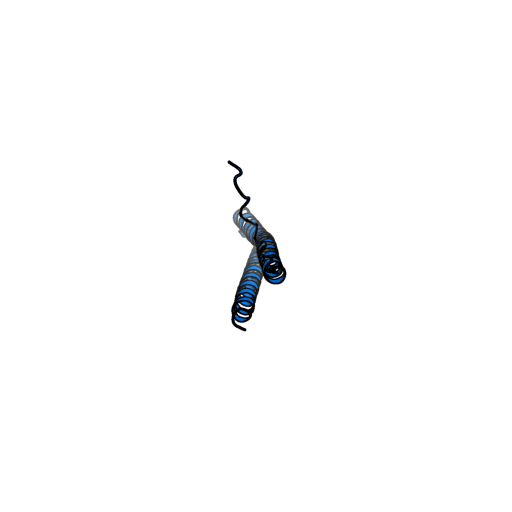1 O O . LEU A 1 91 ? -25.434 -2.163 11.837 1.00 49.06 91 LEU A O 1
ATOM 735 N N . GLN A 1 92 ? -23.222 -2.283 12.127 1.00 45.19 92 GLN A N 1
ATOM 736 C CA . GLN A 1 92 ? -23.299 -2.916 13.459 1.00 45.19 92 GLN A CA 1
ATOM 737 C C . GLN A 1 92 ? -23.597 -1.933 14.607 1.00 45.19 92 GLN A C 1
ATOM 739 O O . GLN A 1 92 ? -23.613 -2.324 15.769 1.00 45.19 92 GLN A O 1
ATOM 744 N N . SER A 1 93 ? -23.823 -0.654 14.297 1.00 43.91 93 SER A N 1
ATOM 745 C CA . SER A 1 93 ? -24.080 0.398 15.292 1.00 43.91 93 SER A CA 1
ATOM 746 C C . SER A 1 93 ? -25.573 0.733 15.472 1.00 43.91 93 SER A C 1
ATOM 748 O O . SER A 1 93 ? -25.882 1.703 16.163 1.00 43.91 93 SER A O 1
ATOM 750 N N . ILE A 1 94 ? -26.490 -0.010 14.829 1.00 36.53 94 ILE A N 1
ATOM 751 C CA . ILE A 1 94 ? -27.946 0.272 14.820 1.00 36.53 94 ILE A CA 1
ATOM 752 C C . ILE A 1 94 ? -28.796 -0.916 15.342 1.00 36.53 94 ILE A C 1
ATOM 754 O O . ILE A 1 94 ? -30.017 -0.878 15.245 1.00 36.53 94 ILE A O 1
ATOM 758 N N . GLU A 1 95 ? -28.200 -1.940 15.961 1.00 34.78 95 GLU A N 1
ATOM 759 C CA . GLU A 1 95 ? -28.953 -2.987 16.689 1.00 34.78 95 GLU A CA 1
ATOM 760 C C . GLU A 1 95 ? -28.709 -2.941 18.201 1.00 34.78 95 GLU A C 1
ATOM 762 O O . GLU A 1 95 ? -27.539 -2.761 18.615 1.00 34.78 95 GLU A O 1
#

Sequence (95 aa):
MGTQKIGAVLVARDVTNYKKLERIRRDFVANVSHEFKNPLASIQGYAETLLDWAMDDPKVNRKYLQKIVKQARNLENLVTDLLQLARVEGLQSIE